Protein AF-A0A352N124-F1 (afdb_monomer)

Mean predicted aligned error: 13.34 Å

Sequence (101 aa):
MFLATSLRVARPWAVERCSILKHYADGLQYQQMKEFIMQAIISEKQNILKTVQSLPDDTSIEEAMERLYLLFKIEKGCRQADSGKTVSHAEAEKRMKKWLK

Structure (mmCIF, N/CA/C/O backbone):
data_AF-A0A352N124-F1
#
_entry.id   AF-A0A352N124-F1
#
loop_
_atom_site.group_PDB
_atom_site.id
_atom_site.type_symbol
_atom_site.label_atom_id
_atom_site.label_alt_id
_atom_site.label_comp_id
_atom_site.label_asym_id
_atom_site.label_entity_id
_atom_site.label_seq_id
_atom_site.pdbx_PDB_ins_code
_atom_site.Cartn_x
_atom_site.Cartn_y
_atom_site.Cartn_z
_atom_site.occupancy
_atom_site.B_iso_or_equiv
_atom_site.auth_seq_id
_atom_site.auth_comp_id
_atom_site.auth_asym_id
_atom_site.auth_atom_id
_atom_site.pdbx_PDB_model_num
ATOM 1 N N . MET A 1 1 ? -22.188 -26.020 -9.516 1.00 30.80 1 MET A N 1
ATOM 2 C CA . MET A 1 1 ? -20.905 -26.078 -10.247 1.00 30.80 1 MET A CA 1
ATOM 3 C C . MET A 1 1 ? -20.417 -24.647 -10.443 1.00 30.80 1 MET A C 1
ATOM 5 O O . MET A 1 1 ? -21.120 -23.908 -11.107 1.00 30.80 1 MET A O 1
ATOM 9 N N . PHE A 1 2 ? -19.333 -24.262 -9.746 1.00 30.02 2 PHE A N 1
ATOM 10 C CA . PHE A 1 2 ? -18.231 -23.385 -10.210 1.00 30.02 2 PHE A CA 1
ATOM 11 C C . PHE A 1 2 ? -18.599 -22.224 -11.176 1.00 30.02 2 PHE A C 1
ATOM 13 O O . PHE A 1 2 ? -19.025 -22.504 -12.284 1.00 30.02 2 PHE A O 1
ATOM 20 N N . LEU A 1 3 ? -18.435 -20.914 -10.919 1.00 36.78 3 LEU A N 1
ATOM 21 C CA . LEU A 1 3 ? -17.487 -20.086 -10.135 1.00 36.78 3 LEU A CA 1
ATOM 22 C C . LEU A 1 3 ? -18.153 -18.690 -9.958 1.00 36.78 3 LEU A C 1
ATOM 24 O O . LEU A 1 3 ? -18.706 -18.173 -10.918 1.00 36.78 3 LEU A O 1
ATOM 28 N N . ALA A 1 4 ? -18.305 -18.057 -8.790 1.00 46.56 4 ALA A N 1
ATOM 29 C CA . ALA A 1 4 ? -17.314 -17.552 -7.835 1.00 46.56 4 ALA A CA 1
ATOM 30 C C . ALA A 1 4 ? -16.378 -16.442 -8.385 1.00 46.56 4 ALA A C 1
ATOM 32 O O . ALA A 1 4 ? -15.583 -16.681 -9.287 1.00 46.56 4 ALA A O 1
ATOM 33 N N . THR A 1 5 ? -16.332 -15.310 -7.655 1.00 35.78 5 THR A N 1
ATOM 34 C CA . THR A 1 5 ? -15.099 -14.546 -7.306 1.00 35.78 5 THR A CA 1
ATOM 35 C C . THR A 1 5 ? -14.823 -13.143 -7.904 1.00 35.78 5 THR A C 1
ATOM 37 O O . THR A 1 5 ? -13.688 -12.701 -7.804 1.00 35.78 5 THR A O 1
ATOM 40 N N . SER A 1 6 ? -15.780 -12.343 -8.405 1.00 32.88 6 SER A N 1
ATOM 41 C CA . SER A 1 6 ? -15.474 -10.914 -8.737 1.00 32.88 6 SER A CA 1
ATOM 42 C C . SER A 1 6 ? -15.962 -9.873 -7.705 1.00 32.88 6 SER A C 1
ATOM 44 O O . SER A 1 6 ? -15.437 -8.759 -7.626 1.00 32.88 6 SER A O 1
ATOM 46 N N . LEU A 1 7 ? -16.883 -10.258 -6.815 1.00 35.12 7 LEU A N 1
ATOM 47 C CA . LEU A 1 7 ? -17.503 -9.400 -5.788 1.00 35.12 7 LEU A CA 1
ATOM 48 C C . LEU A 1 7 ? -16.676 -9.185 -4.504 1.00 35.12 7 LEU A C 1
ATOM 50 O O . LEU A 1 7 ? -17.140 -8.526 -3.580 1.00 35.12 7 LEU A O 1
ATOM 54 N N . ARG A 1 8 ? -15.447 -9.706 -4.400 1.00 40.72 8 ARG A N 1
ATOM 55 C CA . ARG A 1 8 ? -14.727 -9.781 -3.110 1.00 40.72 8 ARG A CA 1
ATOM 56 C C . ARG A 1 8 ? -14.199 -8.441 -2.555 1.00 40.72 8 ARG A C 1
ATOM 58 O O . ARG A 1 8 ? -13.592 -8.445 -1.497 1.00 40.72 8 ARG A O 1
ATOM 65 N N . VAL A 1 9 ? -14.415 -7.293 -3.209 1.00 45.66 9 VAL A N 1
ATOM 66 C CA . VAL A 1 9 ? -13.800 -6.020 -2.746 1.00 45.66 9 VAL A CA 1
ATOM 67 C C . VAL A 1 9 ? -14.701 -4.783 -2.817 1.00 45.66 9 VAL A C 1
ATOM 69 O O . VAL A 1 9 ? -14.319 -3.728 -2.328 1.00 45.66 9 VAL A O 1
ATOM 72 N N . ALA A 1 10 ? -15.927 -4.903 -3.329 1.00 44.75 10 ALA A N 1
ATOM 73 C CA . ALA A 1 10 ? -16.943 -3.860 -3.188 1.00 44.75 10 ALA A CA 1
ATOM 74 C C . ALA A 1 10 ? -18.046 -4.405 -2.279 1.00 44.75 10 ALA A C 1
ATOM 76 O O . ALA A 1 10 ? -18.711 -5.380 -2.630 1.00 44.75 10 ALA A O 1
ATOM 77 N N . ARG A 1 11 ? -18.214 -3.828 -1.081 1.00 48.41 11 ARG A N 1
ATOM 78 C CA . ARG A 1 11 ? -19.302 -4.249 -0.189 1.00 48.41 11 ARG A CA 1
ATOM 79 C C . ARG A 1 11 ? -20.641 -3.830 -0.826 1.00 48.41 11 ARG A C 1
ATOM 81 O O . ARG A 1 11 ? -20.808 -2.636 -1.079 1.00 48.41 11 ARG A O 1
ATOM 88 N N . PRO A 1 12 ? -21.596 -4.756 -1.042 1.00 43.09 12 PRO A N 1
ATOM 89 C CA . PRO A 1 12 ? -22.823 -4.490 -1.808 1.00 43.09 12 PRO A CA 1
ATOM 90 C C . PRO A 1 12 ? -23.642 -3.291 -1.306 1.00 43.09 12 PRO A C 1
ATOM 92 O O . PRO A 1 12 ? -24.155 -2.505 -2.095 1.00 43.09 12 PRO A O 1
ATOM 95 N N . TRP A 1 13 ? -23.675 -3.076 0.013 1.00 43.56 13 TRP A N 1
ATOM 96 C CA . TRP A 1 13 ? -24.474 -2.019 0.643 1.00 43.56 13 TRP A CA 1
ATOM 97 C C . TRP A 1 13 ? -24.039 -0.583 0.299 1.00 43.56 13 TRP A C 1
ATOM 99 O O . TRP A 1 13 ? -24.838 0.339 0.474 1.00 43.56 13 TRP A O 1
ATOM 109 N N . ALA A 1 14 ? -22.790 -0.377 -0.139 1.00 43.78 14 ALA A N 1
ATOM 110 C CA . ALA A 1 14 ? -22.236 0.950 -0.418 1.00 43.7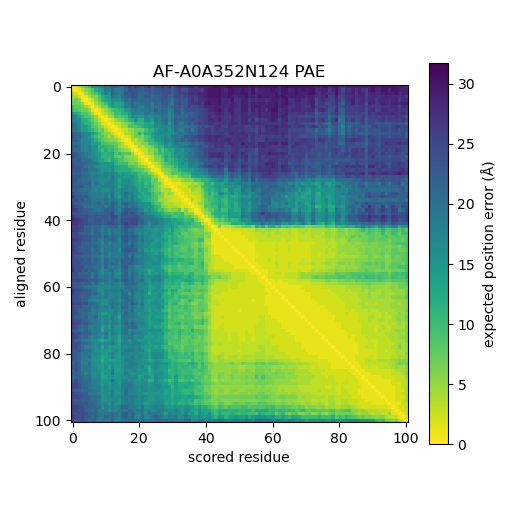8 14 ALA A CA 1
ATOM 111 C C . ALA A 1 14 ? -22.588 1.447 -1.828 1.00 43.78 14 ALA A C 1
ATOM 113 O O . ALA A 1 14 ? -22.768 2.644 -2.033 1.00 43.78 14 ALA A O 1
ATOM 114 N N . VAL A 1 15 ? -22.731 0.530 -2.788 1.00 50.31 15 VAL A N 1
ATOM 115 C CA . VAL A 1 15 ? -22.927 0.847 -4.212 1.00 50.31 15 VAL A CA 1
ATOM 116 C C . VAL A 1 15 ? -24.387 1.206 -4.517 1.00 50.31 15 VAL A C 1
ATOM 118 O O . VAL A 1 15 ? -24.657 2.048 -5.367 1.00 50.31 15 VAL A O 1
ATOM 121 N N . GLU A 1 16 ? -25.343 0.638 -3.780 1.00 43.84 16 GLU A N 1
ATOM 122 C CA . GLU A 1 16 ? -26.778 0.812 -4.054 1.00 43.84 16 GLU A CA 1
ATOM 123 C C . GLU A 1 16 ? -27.349 2.170 -3.607 1.00 43.84 16 GLU A C 1
ATOM 125 O O . GLU A 1 16 ? -28.401 2.584 -4.090 1.00 43.84 16 GLU A O 1
ATOM 130 N N . ARG A 1 17 ? -26.664 2.891 -2.707 1.00 40.59 17 ARG A N 1
ATOM 131 C CA . ARG A 1 17 ? -27.206 4.093 -2.041 1.00 40.59 17 ARG A CA 1
ATOM 132 C C . ARG A 1 17 ? -26.663 5.434 -2.533 1.00 40.59 17 ARG A C 1
ATOM 134 O O . ARG A 1 17 ? -27.202 6.465 -2.144 1.00 40.59 17 ARG A O 1
ATOM 141 N N . CYS A 1 18 ? -25.629 5.450 -3.372 1.00 38.81 18 CYS A N 1
ATOM 142 C CA . CYS A 1 18 ? -24.967 6.688 -3.780 1.00 38.81 18 CYS A CA 1
ATOM 143 C C . CYS A 1 18 ? -25.093 6.916 -5.291 1.00 38.81 18 CYS A C 1
ATOM 145 O O . CYS A 1 18 ? -24.526 6.169 -6.087 1.00 38.81 18 CYS A O 1
ATOM 147 N N . SER A 1 19 ? -25.801 7.975 -5.698 1.00 43.06 19 SER A N 1
ATOM 148 C CA . SER A 1 19 ? -25.906 8.400 -7.104 1.00 43.06 19 SER A CA 1
ATOM 149 C C . SER A 1 19 ? -24.537 8.690 -7.733 1.00 43.06 19 SER A C 1
ATOM 151 O O . SER A 1 19 ? -24.338 8.417 -8.913 1.00 43.06 19 SER A O 1
ATOM 153 N N . ILE A 1 20 ? -23.568 9.138 -6.929 1.00 53.66 20 ILE A N 1
ATOM 154 C CA 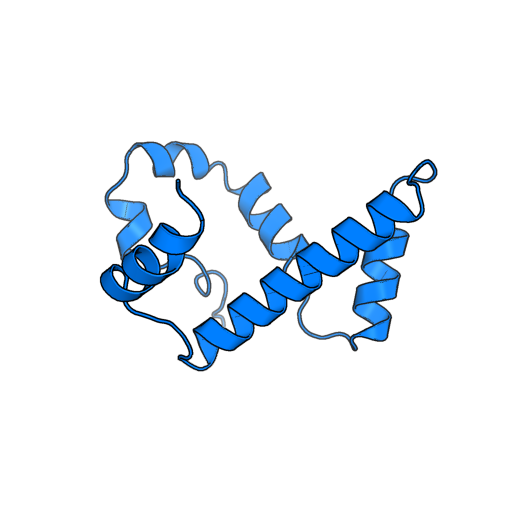. ILE A 1 20 ? -22.183 9.412 -7.345 1.00 53.66 20 ILE A CA 1
ATOM 155 C C . ILE A 1 20 ? -21.442 8.117 -7.733 1.00 53.66 20 ILE A C 1
ATOM 157 O O . ILE A 1 20 ? -20.617 8.127 -8.643 1.00 53.66 20 ILE A O 1
ATOM 161 N N . LEU A 1 21 ? -21.768 6.975 -7.113 1.00 49.31 21 LEU A N 1
ATOM 162 C CA . LEU A 1 21 ? -21.121 5.689 -7.415 1.00 49.31 21 LEU A CA 1
ATOM 163 C C . LEU A 1 21 ? -21.666 5.009 -8.678 1.00 49.31 21 LEU A C 1
ATOM 165 O O . LEU A 1 21 ? -20.990 4.145 -9.228 1.00 49.31 21 LEU A O 1
ATOM 169 N N . LYS A 1 22 ? -22.841 5.419 -9.180 1.00 46.03 22 LYS A N 1
ATOM 170 C CA . LYS A 1 22 ? -23.377 4.915 -10.456 1.00 46.03 22 LYS A CA 1
ATOM 171 C C . LYS A 1 22 ? -22.551 5.383 -11.658 1.00 46.03 22 LYS A C 1
ATOM 173 O O . LYS A 1 22 ? -22.392 4.616 -12.595 1.00 46.03 22 LYS A O 1
ATOM 178 N N . HIS A 1 23 ? -21.977 6.588 -11.612 1.00 46.09 23 HIS A N 1
ATOM 179 C CA . HIS A 1 23 ? -21.064 7.081 -12.655 1.00 46.09 23 HIS A CA 1
ATOM 180 C C . HIS A 1 23 ? -19.657 6.469 -12.570 1.00 46.09 23 HIS A C 1
ATOM 182 O O . HIS A 1 23 ? -18.964 6.388 -13.573 1.00 46.09 23 HIS A O 1
ATOM 188 N N . TYR A 1 24 ? -19.253 5.954 -11.405 1.00 48.00 24 TYR A N 1
ATOM 189 C CA . TYR A 1 24 ? -18.014 5.176 -11.248 1.00 48.00 24 TYR A CA 1
ATOM 190 C C . TYR A 1 24 ? -18.129 3.731 -11.780 1.00 48.00 24 TYR A C 1
ATOM 192 O O . TYR A 1 24 ? -17.158 2.975 -11.738 1.00 48.00 24 TYR A O 1
ATOM 200 N N . ALA A 1 25 ? -19.319 3.337 -12.252 1.00 42.47 25 ALA A N 1
ATOM 201 C CA . ALA A 1 25 ? -19.623 2.016 -12.792 1.00 42.47 25 ALA A CA 1
ATOM 202 C C . ALA A 1 25 ? -19.353 1.877 -14.302 1.00 42.47 25 ALA A C 1
ATOM 204 O O . ALA A 1 25 ? -19.696 0.836 -14.866 1.00 42.47 25 ALA A O 1
ATOM 205 N N . ASP A 1 26 ? -18.672 2.838 -14.941 1.00 49.16 26 ASP A N 1
ATOM 206 C CA . ASP A 1 26 ? -17.890 2.555 -16.153 1.00 49.16 26 ASP A CA 1
ATOM 207 C C . ASP A 1 26 ? -16.697 1.681 -15.734 1.00 49.16 26 ASP A C 1
ATOM 209 O O . ASP A 1 26 ? -15.568 2.115 -15.504 1.00 49.16 26 ASP A O 1
ATOM 213 N N . GLY A 1 27 ? -17.017 0.409 -15.499 1.00 46.62 27 GLY A N 1
ATOM 214 C CA . GLY A 1 27 ? -16.245 -0.526 -14.691 1.00 46.62 27 GLY A CA 1
ATOM 215 C C . GLY A 1 27 ? -14.884 -0.915 -15.256 1.00 46.62 27 GLY A C 1
ATOM 216 O O . GLY A 1 27 ? -14.166 -1.644 -14.578 1.00 46.62 27 GLY A O 1
ATOM 217 N N . LEU A 1 28 ? -14.495 -0.433 -16.440 1.00 48.22 28 LEU A N 1
ATOM 218 C CA . LEU A 1 28 ? -13.189 -0.735 -17.022 1.00 48.22 28 LEU A CA 1
ATOM 219 C C . LEU A 1 28 ? -12.055 -0.186 -16.149 1.00 48.22 28 LEU A C 1
ATOM 221 O O . LEU A 1 28 ? -11.152 -0.928 -15.792 1.00 48.22 28 LEU A O 1
ATOM 225 N N . GLN A 1 29 ? -12.118 1.074 -15.715 1.00 47.88 29 GLN A N 1
ATOM 226 C CA . GLN A 1 29 ? -10.965 1.708 -15.068 1.00 47.88 29 GLN A CA 1
ATOM 227 C C . GLN A 1 29 ? -10.767 1.254 -13.616 1.00 47.88 29 GLN A C 1
ATOM 229 O O . GLN A 1 29 ? -9.636 1.035 -13.188 1.00 47.88 29 GLN A O 1
ATOM 234 N N . TYR A 1 30 ? -11.854 1.038 -12.864 1.00 49.50 30 TYR A N 1
ATOM 235 C CA . TYR A 1 30 ? -11.767 0.510 -11.500 1.00 49.50 30 TYR A CA 1
ATOM 236 C C . TYR A 1 30 ? -11.372 -0.965 -11.485 1.00 49.50 30 TYR A C 1
ATOM 238 O O . TYR A 1 30 ? -10.531 -1.339 -10.677 1.00 49.50 30 TYR A O 1
ATOM 246 N N . GLN A 1 31 ? -11.927 -1.805 -12.368 1.00 41.41 31 GLN A N 1
ATOM 247 C CA . GLN A 1 31 ? -11.535 -3.217 -12.416 1.00 41.41 31 GLN A CA 1
ATOM 248 C C . GLN A 1 31 ? -10.110 -3.384 -12.943 1.00 41.41 31 GLN A C 1
ATOM 250 O O . GLN A 1 31 ? -9.379 -4.198 -12.399 1.00 41.41 31 GLN A O 1
ATOM 255 N N . GLN A 1 32 ? -9.668 -2.556 -13.891 1.00 53.28 32 GLN A N 1
ATOM 256 C CA . GLN A 1 32 ? -8.297 -2.591 -14.399 1.00 53.28 32 GLN A CA 1
ATOM 257 C C . GLN A 1 32 ? -7.287 -2.057 -13.377 1.00 53.28 32 GLN A C 1
ATOM 259 O O . GLN A 1 32 ? -6.236 -2.657 -13.169 1.00 53.28 32 GLN A O 1
ATOM 264 N N . MET A 1 33 ? -7.635 -0.998 -12.641 1.00 51.56 33 MET A N 1
ATOM 265 C CA . MET A 1 33 ? -6.854 -0.522 -11.495 1.00 51.56 33 MET A CA 1
ATOM 266 C C . MET A 1 33 ? -6.811 -1.567 -10.372 1.00 51.56 33 MET A C 1
ATOM 268 O O . MET A 1 33 ? -5.773 -1.786 -9.755 1.00 51.56 33 MET A O 1
ATOM 272 N N . LYS A 1 34 ? -7.925 -2.255 -10.126 1.00 49.50 34 LYS A N 1
ATOM 273 C CA . LYS A 1 34 ? -8.039 -3.331 -9.143 1.00 49.50 34 LYS A CA 1
ATOM 274 C C . LYS A 1 34 ? -7.226 -4.555 -9.558 1.00 49.50 34 LYS A C 1
ATOM 276 O O . LYS A 1 34 ? -6.528 -5.104 -8.723 1.00 49.50 34 LYS A O 1
ATOM 281 N N . GLU A 1 35 ? -7.254 -4.960 -10.821 1.00 52.06 35 GLU A N 1
ATOM 282 C CA . GLU A 1 35 ? -6.419 -6.041 -11.349 1.00 52.06 35 GLU A CA 1
ATOM 283 C C . GLU A 1 35 ? -4.939 -5.672 -11.330 1.00 52.06 35 GLU A C 1
ATOM 285 O O . GLU A 1 35 ? -4.129 -6.539 -11.026 1.00 52.06 35 GLU A O 1
ATOM 290 N N . PHE A 1 36 ? -4.587 -4.405 -11.562 1.00 59.25 36 PHE A N 1
ATOM 291 C CA . PHE A 1 36 ? -3.220 -3.901 -11.425 1.00 59.25 36 PHE A CA 1
ATOM 292 C C . PHE A 1 36 ? -2.729 -3.950 -9.966 1.00 59.25 36 PHE A C 1
ATOM 294 O O . PHE A 1 36 ? -1.584 -4.305 -9.704 1.00 59.25 36 PHE A O 1
ATOM 301 N N . ILE A 1 37 ? -3.608 -3.647 -9.004 1.00 56.97 37 ILE A N 1
ATOM 302 C CA . ILE A 1 37 ? -3.290 -3.614 -7.565 1.00 56.97 37 ILE A CA 1
ATOM 303 C C . ILE A 1 37 ? -3.368 -5.010 -6.912 1.00 56.97 37 ILE A C 1
ATOM 305 O O . ILE A 1 37 ? -2.751 -5.240 -5.875 1.00 56.97 37 ILE A O 1
ATOM 309 N N . MET A 1 38 ? -4.103 -5.959 -7.500 1.00 55.78 38 MET A N 1
ATOM 310 C CA . MET A 1 38 ? -4.540 -7.193 -6.828 1.00 55.78 38 MET A CA 1
ATOM 311 C C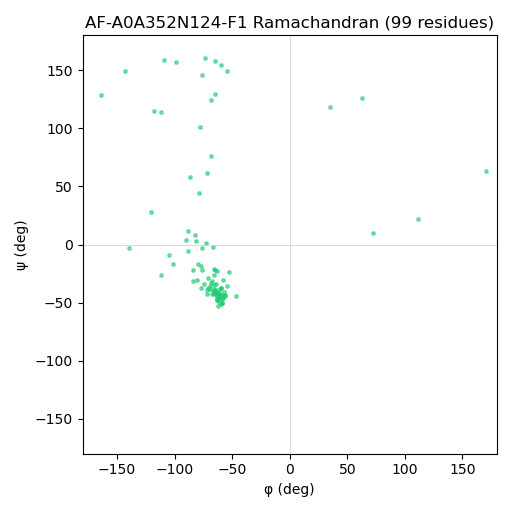 . MET A 1 38 ? -4.057 -8.478 -7.506 1.00 55.78 38 MET A C 1
ATOM 313 O O . MET A 1 38 ? -4.693 -9.523 -7.364 1.00 55.78 38 MET A O 1
ATOM 317 N N . GLN A 1 39 ? -2.915 -8.437 -8.203 1.00 55.34 39 GLN A N 1
ATOM 318 C CA . GLN A 1 39 ? -2.197 -9.644 -8.643 1.00 55.34 39 GLN A CA 1
ATOM 319 C C . GLN A 1 39 ? -1.525 -10.348 -7.452 1.00 55.34 39 GLN A C 1
ATOM 321 O O . GLN A 1 39 ? -0.306 -10.490 -7.371 1.00 55.34 39 GLN A O 1
ATOM 326 N N . ALA A 1 40 ? -2.333 -10.792 -6.495 1.00 49.84 40 ALA A N 1
ATOM 327 C CA . ALA A 1 40 ? -1.896 -11.652 -5.414 1.00 49.84 40 ALA A CA 1
ATOM 328 C C . ALA A 1 40 ? -1.771 -13.090 -5.942 1.00 49.84 40 ALA A C 1
ATOM 330 O O . ALA A 1 40 ? -2.779 -13.763 -6.133 1.00 49.84 40 ALA A O 1
ATOM 331 N N . ILE A 1 41 ? -0.531 -13.509 -6.228 1.00 50.69 41 ILE A N 1
ATOM 332 C CA . ILE A 1 41 ? 0.111 -14.828 -5.987 1.00 50.69 41 ILE A CA 1
ATOM 333 C C . ILE A 1 41 ? 1.456 -14.803 -6.732 1.00 50.69 41 ILE A C 1
ATOM 335 O O . ILE A 1 41 ? 1.718 -15.533 -7.684 1.00 50.69 41 ILE A O 1
ATOM 339 N N . ILE A 1 42 ? 2.336 -13.900 -6.313 1.00 58.81 42 ILE A N 1
ATOM 340 C CA . ILE A 1 42 ? 3.744 -13.934 -6.699 1.00 58.81 42 ILE A CA 1
ATOM 341 C C . ILE A 1 42 ? 4.556 -13.490 -5.488 1.00 58.81 42 ILE A C 1
ATOM 343 O O . ILE A 1 42 ? 4.050 -12.760 -4.637 1.00 58.81 42 ILE A O 1
ATOM 347 N N . SER A 1 43 ? 5.779 -13.999 -5.347 1.00 78.38 43 SER A N 1
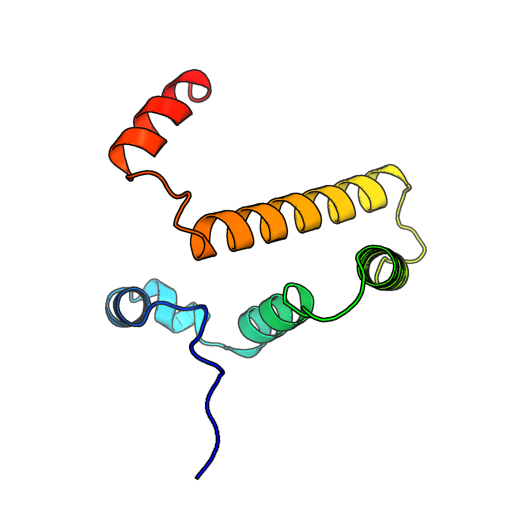ATOM 348 C CA . SER A 1 43 ? 6.634 -13.618 -4.222 1.00 78.38 43 SER A CA 1
ATOM 349 C C . SER A 1 43 ? 6.889 -12.108 -4.221 1.00 78.38 43 SER A C 1
ATOM 351 O O . SER A 1 43 ? 6.877 -11.478 -5.277 1.00 78.38 43 SER A O 1
ATOM 353 N N . GLU A 1 44 ? 7.179 -11.535 -3.049 1.00 80.06 44 GLU A N 1
ATOM 354 C CA . GLU A 1 44 ? 7.467 -10.098 -2.883 1.00 80.06 44 GLU A CA 1
ATOM 355 C C . GLU A 1 44 ? 8.456 -9.585 -3.944 1.00 80.06 44 GLU A C 1
ATOM 357 O O . GLU A 1 44 ? 8.226 -8.581 -4.611 1.00 80.06 44 GLU A O 1
ATOM 362 N N . LYS A 1 45 ? 9.517 -10.362 -4.195 1.00 84.62 45 LYS A N 1
ATOM 363 C CA . LYS A 1 45 ? 10.522 -10.085 -5.228 1.00 84.62 45 LYS A CA 1
ATOM 364 C C . LYS A 1 45 ? 9.915 -9.925 -6.624 1.00 84.62 45 LYS A C 1
ATOM 366 O O . LYS A 1 45 ? 10.322 -9.046 -7.374 1.00 84.62 45 LYS A O 1
ATOM 371 N N . GLN A 1 46 ? 8.981 -10.789 -6.999 1.00 86.00 46 GLN A N 1
ATOM 372 C CA . GLN A 1 46 ? 8.356 -10.746 -8.317 1.00 86.00 46 GLN A CA 1
ATOM 373 C C . GLN A 1 46 ? 7.358 -9.594 -8.441 1.00 86.00 46 GLN A C 1
ATOM 375 O O . GLN A 1 46 ? 7.270 -8.991 -9.506 1.00 86.00 46 GLN A O 1
ATOM 380 N N . ASN A 1 47 ? 6.659 -9.241 -7.360 1.00 81.81 47 ASN A N 1
ATOM 381 C CA . ASN A 1 47 ? 5.807 -8.051 -7.338 1.00 81.81 47 ASN A CA 1
ATOM 382 C C . ASN A 1 47 ? 6.630 -6.770 -7.505 1.00 81.81 47 ASN A C 1
ATOM 384 O O . ASN A 1 47 ? 6.245 -5.892 -8.279 1.00 81.81 47 ASN A O 1
ATOM 388 N N . ILE A 1 48 ? 7.795 -6.695 -6.854 1.00 88.50 48 ILE A N 1
ATOM 389 C CA . ILE A 1 48 ? 8.750 -5.598 -7.047 1.00 88.50 48 ILE A CA 1
ATOM 390 C C . ILE A 1 48 ? 9.197 -5.540 -8.511 1.00 88.50 48 ILE A C 1
ATOM 392 O O . ILE A 1 48 ? 9.075 -4.492 -9.137 1.00 88.50 48 ILE A O 1
ATOM 396 N N . LEU A 1 49 ? 9.650 -6.664 -9.082 1.00 91.06 49 LEU A N 1
ATOM 397 C CA . LEU A 1 49 ? 10.105 -6.718 -10.477 1.00 91.06 49 LEU A CA 1
ATOM 398 C C . LEU A 1 49 ? 9.017 -6.281 -11.459 1.00 91.06 49 LEU A C 1
ATOM 400 O O . LEU A 1 49 ? 9.287 -5.457 -12.325 1.00 91.06 49 LEU A O 1
ATOM 404 N N . LYS A 1 50 ? 7.785 -6.774 -11.301 1.00 87.00 50 LYS A N 1
ATOM 405 C CA . LYS A 1 50 ? 6.653 -6.368 -12.144 1.00 87.00 50 LYS A CA 1
ATOM 406 C C . LYS A 1 50 ? 6.330 -4.887 -12.015 1.00 87.00 50 LYS A C 1
ATOM 408 O O . LYS A 1 50 ? 6.069 -4.234 -13.018 1.00 87.00 50 LYS A O 1
ATOM 413 N N . THR A 1 51 ? 6.350 -4.363 -10.790 1.00 87.69 51 THR A N 1
ATOM 414 C CA . THR A 1 51 ? 6.090 -2.941 -10.551 1.00 87.69 51 THR A CA 1
ATOM 415 C C . THR A 1 51 ? 7.134 -2.098 -11.267 1.00 87.69 51 THR A C 1
ATOM 417 O O . THR A 1 51 ? 6.757 -1.212 -12.024 1.00 87.69 51 THR A O 1
ATOM 420 N N . VAL A 1 52 ? 8.419 -2.421 -11.097 1.00 90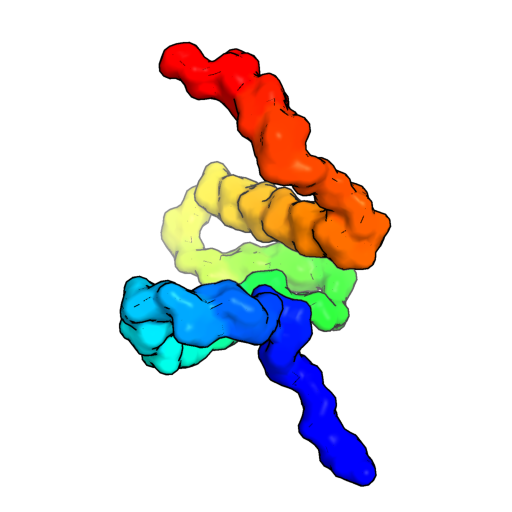.50 52 VAL A N 1
ATOM 421 C CA . VAL A 1 52 ? 9.532 -1.711 -11.743 1.00 90.50 52 VAL A CA 1
ATOM 422 C C . VAL A 1 52 ? 9.460 -1.827 -13.269 1.00 90.50 52 VAL A C 1
ATOM 424 O O . VAL A 1 52 ? 9.618 -0.825 -13.950 1.00 90.50 52 VAL A O 1
ATOM 427 N N . GLN A 1 53 ? 9.141 -3.005 -13.813 1.00 91.25 53 GLN A N 1
ATOM 428 C CA . GLN A 1 53 ? 8.964 -3.214 -15.260 1.00 91.25 53 GLN A CA 1
ATOM 429 C C . GLN A 1 53 ? 7.778 -2.444 -15.858 1.00 91.25 53 GLN A C 1
ATOM 431 O O . GLN A 1 53 ? 7.733 -2.250 -17.066 1.00 91.25 53 GLN A O 1
ATOM 436 N N . SER A 1 54 ? 6.800 -2.049 -15.039 1.00 88.12 54 SER A N 1
ATOM 437 C CA . SER A 1 54 ? 5.637 -1.270 -15.484 1.00 88.12 54 SER A CA 1
ATOM 438 C C . SER A 1 54 ? 5.855 0.245 -15.450 1.00 88.12 54 SER A C 1
ATOM 440 O O . SER A 1 54 ? 4.956 0.990 -15.840 1.00 88.12 54 SER A O 1
ATOM 442 N N . LEU A 1 55 ? 6.995 0.706 -14.925 1.00 90.31 55 LEU A N 1
ATOM 443 C CA . LEU A 1 55 ? 7.323 2.126 -14.860 1.00 90.31 55 LEU A CA 1
ATOM 444 C C . LEU A 1 55 ? 7.747 2.640 -16.246 1.00 90.31 55 LEU A C 1
ATOM 446 O O . LEU A 1 55 ? 8.382 1.895 -16.990 1.00 90.31 55 LEU A O 1
ATOM 450 N N . PRO A 1 56 ? 7.426 3.898 -16.588 1.00 93.12 56 PRO A N 1
ATOM 451 C CA . PRO A 1 56 ? 8.010 4.580 -17.741 1.00 93.12 56 PRO A CA 1
ATOM 452 C C . PRO A 1 56 ? 9.546 4.597 -17.710 1.00 93.12 56 PRO A C 1
ATOM 454 O O . PRO A 1 56 ? 10.142 4.678 -16.634 1.00 93.12 56 PRO A O 1
ATOM 457 N N . ASP A 1 57 ? 10.186 4.586 -18.881 1.00 93.19 57 ASP A N 1
ATOM 458 C CA . ASP A 1 57 ? 11.655 4.581 -19.006 1.00 93.19 57 ASP A CA 1
ATOM 459 C C . ASP A 1 57 ? 12.324 5.845 -18.429 1.00 93.19 57 ASP A C 1
ATOM 461 O O . ASP A 1 57 ? 13.500 5.817 -18.070 1.00 93.19 57 ASP A O 1
ATOM 465 N N . ASP A 1 58 ? 11.586 6.953 -18.331 1.00 94.88 58 ASP A N 1
ATOM 466 C CA . ASP A 1 58 ? 12.025 8.237 -17.775 1.00 94.88 58 ASP A CA 1
ATOM 467 C C . ASP A 1 58 ? 11.778 8.373 -16.262 1.00 94.88 58 ASP A C 1
ATOM 469 O O . ASP A 1 58 ? 12.074 9.418 -15.681 1.00 94.88 58 ASP A O 1
ATOM 473 N N . THR A 1 59 ? 11.280 7.319 -15.607 1.00 94.44 59 THR A N 1
ATOM 474 C CA . THR A 1 59 ? 10.991 7.335 -14.168 1.00 94.44 59 THR A CA 1
ATOM 475 C C . THR A 1 59 ? 12.267 7.493 -13.346 1.00 94.44 59 THR A C 1
ATOM 477 O O . THR A 1 59 ? 13.227 6.729 -13.481 1.00 94.44 59 THR A O 1
ATOM 480 N N . SER A 1 60 ? 12.256 8.446 -12.419 1.00 96.12 60 SER A N 1
ATOM 481 C CA . SER A 1 60 ? 13.345 8.636 -11.465 1.00 96.12 60 SER A CA 1
ATOM 482 C C . SER A 1 60 ? 13.365 7.549 -10.381 1.00 96.12 60 SER A C 1
ATOM 484 O O . SER A 1 60 ? 12.367 6.888 -10.081 1.00 96.12 60 SER A O 1
ATOM 486 N N . ILE A 1 61 ? 14.513 7.387 -9.715 1.00 94.88 61 ILE A N 1
ATOM 487 C CA . ILE A 1 61 ? 14.634 6.464 -8.575 1.00 94.88 61 ILE A CA 1
ATOM 488 C C . ILE A 1 61 ? 13.658 6.854 -7.449 1.00 94.88 61 ILE A C 1
ATOM 490 O O . ILE A 1 61 ? 13.081 5.975 -6.809 1.00 94.88 61 ILE A O 1
ATOM 494 N N . GLU A 1 62 ? 13.450 8.152 -7.218 1.00 95.62 62 GLU A N 1
ATOM 495 C CA . GLU A 1 62 ? 12.548 8.666 -6.179 1.00 95.62 62 GLU A CA 1
ATOM 496 C C . GLU A 1 62 ? 11.091 8.261 -6.439 1.00 95.62 62 GLU A C 1
ATOM 498 O O . GLU A 1 62 ? 10.447 7.691 -5.557 1.00 95.62 62 GLU A O 1
ATOM 503 N N . GLU A 1 63 ? 10.607 8.438 -7.668 1.00 93.00 63 GLU A N 1
ATOM 504 C CA . GLU A 1 63 ? 9.251 8.044 -8.075 1.00 93.00 63 GLU A CA 1
ATOM 505 C C . GLU A 1 63 ? 9.051 6.524 -8.026 1.00 93.00 63 GLU A C 1
ATOM 507 O O . GLU A 1 63 ? 8.014 6.033 -7.563 1.00 93.00 63 GLU A O 1
ATOM 512 N N . ALA A 1 64 ? 10.057 5.753 -8.452 1.00 91.62 64 ALA A N 1
ATOM 513 C CA . ALA A 1 64 ? 10.025 4.296 -8.367 1.00 91.62 64 ALA A CA 1
ATOM 514 C C . ALA A 1 64 ? 9.903 3.822 -6.907 1.00 91.62 64 ALA A C 1
ATOM 516 O O . ALA A 1 64 ? 9.082 2.950 -6.597 1.00 91.62 64 ALA A O 1
ATOM 517 N N . MET A 1 65 ? 10.688 4.415 -5.998 1.00 93.25 65 MET A N 1
ATOM 518 C CA . MET A 1 65 ? 10.618 4.127 -4.563 1.00 93.25 65 MET A CA 1
ATOM 519 C C . MET A 1 65 ? 9.257 4.500 -3.973 1.00 93.25 65 MET A C 1
ATOM 521 O O . MET A 1 65 ? 8.677 3.699 -3.236 1.00 93.25 65 MET A O 1
ATOM 525 N N . GLU A 1 66 ? 8.731 5.682 -4.299 1.00 93.56 66 GLU A N 1
ATOM 526 C CA . GLU A 1 66 ? 7.429 6.139 -3.809 1.00 93.56 66 GLU A CA 1
ATOM 527 C C . GLU A 1 66 ? 6.311 5.186 -4.238 1.00 93.56 66 GLU A C 1
ATOM 529 O O . GLU A 1 66 ? 5.503 4.748 -3.412 1.00 93.56 66 GLU A O 1
ATOM 534 N N . ARG A 1 67 ? 6.302 4.786 -5.513 1.00 89.69 67 ARG A N 1
ATOM 535 C CA . ARG A 1 67 ? 5.298 3.870 -6.054 1.00 89.69 67 ARG A CA 1
ATOM 536 C C . ARG A 1 67 ? 5.348 2.496 -5.393 1.00 89.69 67 ARG A C 1
ATOM 538 O O . ARG A 1 67 ? 4.302 1.965 -5.014 1.00 89.69 67 ARG A O 1
ATOM 545 N N . LEU A 1 68 ? 6.545 1.938 -5.206 1.00 90.81 68 LEU A N 1
ATOM 546 C CA . LEU A 1 68 ? 6.730 0.677 -4.483 1.00 90.81 68 LEU A CA 1
ATOM 547 C C . LEU A 1 68 ? 6.245 0.789 -3.031 1.00 90.81 68 LEU A C 1
ATOM 549 O O . LEU A 1 68 ? 5.523 -0.085 -2.544 1.00 90.81 68 LEU A O 1
ATOM 553 N N . TYR A 1 69 ? 6.591 1.880 -2.345 1.00 91.62 69 TYR A N 1
ATOM 554 C CA . TYR A 1 69 ? 6.189 2.099 -0.959 1.00 91.62 69 TYR A CA 1
ATOM 555 C C . TYR A 1 69 ? 4.671 2.255 -0.810 1.00 91.62 69 TYR A C 1
ATOM 557 O O . TYR A 1 69 ? 4.070 1.680 0.103 1.00 91.62 69 TYR A O 1
ATOM 565 N N . LEU A 1 70 ? 4.031 2.985 -1.725 1.00 90.62 70 LEU A N 1
ATOM 566 C CA . LEU A 1 70 ? 2.581 3.148 -1.760 1.00 90.62 70 LEU A CA 1
ATOM 567 C C . LEU A 1 70 ? 1.874 1.794 -1.901 1.00 90.62 70 LEU A C 1
ATOM 569 O O . LEU A 1 70 ? 0.986 1.480 -1.103 1.00 90.62 70 LEU A O 1
ATOM 573 N N . LEU A 1 71 ? 2.295 0.972 -2.867 1.00 87.31 71 LEU A N 1
ATOM 574 C CA . LEU A 1 71 ? 1.719 -0.357 -3.090 1.00 87.31 71 LEU A CA 1
ATOM 575 C C . LEU A 1 71 ? 1.890 -1.261 -1.863 1.00 87.31 71 LEU A C 1
ATOM 577 O O . LEU A 1 71 ? 0.919 -1.878 -1.419 1.00 87.31 71 LEU A O 1
ATOM 581 N N . PHE A 1 72 ? 3.072 -1.256 -1.241 1.00 88.44 72 PHE A N 1
ATOM 582 C CA . PHE A 1 72 ? 3.317 -1.972 0.013 1.00 88.44 72 PHE A CA 1
ATOM 583 C C . PHE A 1 72 ? 2.341 -1.552 1.126 1.00 88.44 72 PHE A C 1
ATOM 585 O O . PHE A 1 72 ? 1.795 -2.392 1.852 1.00 88.44 72 PHE A O 1
ATOM 592 N N . LYS A 1 73 ? 2.091 -0.246 1.282 1.00 90.06 73 LYS A N 1
ATOM 593 C CA . LYS A 1 73 ? 1.177 0.281 2.306 1.00 90.06 73 LYS A CA 1
ATOM 594 C C . LYS A 1 73 ? -0.273 -0.117 2.044 1.00 90.06 73 LYS A C 1
ATOM 596 O O . LYS A 1 73 ? -0.963 -0.466 3.005 1.00 90.06 73 LYS A O 1
ATOM 601 N N . ILE A 1 74 ? -0.710 -0.099 0.785 1.00 88.44 74 ILE A N 1
ATOM 602 C CA . ILE A 1 74 ? -2.049 -0.545 0.376 1.00 88.44 74 ILE A CA 1
ATOM 603 C C . ILE A 1 74 ? -2.220 -2.028 0.694 1.00 88.44 74 ILE A C 1
ATOM 605 O O . ILE A 1 74 ? -3.136 -2.395 1.427 1.00 88.44 74 ILE A O 1
ATOM 609 N N . GLU A 1 75 ? -1.301 -2.873 0.232 1.00 85.38 75 GLU A N 1
ATOM 610 C CA . GLU A 1 75 ? -1.378 -4.321 0.428 1.00 85.38 75 GLU A CA 1
ATOM 611 C C . GLU A 1 75 ? -1.345 -4.692 1.921 1.00 85.38 75 GLU A C 1
ATOM 613 O O . GLU A 1 75 ? -2.122 -5.521 2.406 1.00 85.38 75 GLU A O 1
ATOM 618 N N . LYS A 1 76 ? -0.489 -4.020 2.702 1.00 86.38 76 LYS A N 1
ATOM 619 C CA . LYS A 1 76 ? -0.482 -4.144 4.163 1.00 86.38 76 LYS A CA 1
ATOM 620 C C . LYS A 1 76 ? -1.827 -3.741 4.776 1.00 86.38 76 LYS A C 1
ATOM 622 O O . LYS A 1 76 ? -2.298 -4.446 5.668 1.00 86.38 76 LYS A O 1
ATOM 627 N N . GLY A 1 77 ? -2.430 -2.646 4.315 1.00 87.12 77 GLY A N 1
ATOM 628 C CA . GLY A 1 77 ? -3.754 -2.198 4.749 1.00 87.12 77 GLY A CA 1
ATOM 629 C C . GLY A 1 77 ? -4.848 -3.222 4.440 1.00 87.12 77 GLY A C 1
ATOM 630 O O . GLY A 1 77 ? -5.637 -3.545 5.326 1.00 87.12 77 GLY A O 1
ATOM 631 N N . CYS A 1 78 ? -4.840 -3.806 3.239 1.00 87.44 78 CYS A N 1
ATOM 632 C CA . CYS A 1 78 ? -5.751 -4.884 2.849 1.00 87.44 78 CYS A CA 1
ATOM 633 C C . CYS A 1 78 ? -5.606 -6.102 3.769 1.00 87.44 78 CYS A C 1
ATOM 635 O O . CYS A 1 78 ? -6.584 -6.522 4.378 1.00 87.44 78 CYS A O 1
ATOM 637 N N . ARG A 1 79 ? -4.378 -6.593 3.998 1.00 86.75 79 ARG A N 1
ATOM 638 C CA . ARG A 1 79 ? -4.134 -7.711 4.933 1.00 86.75 79 ARG A CA 1
ATOM 639 C C . ARG A 1 79 ? -4.591 -7.408 6.361 1.00 86.75 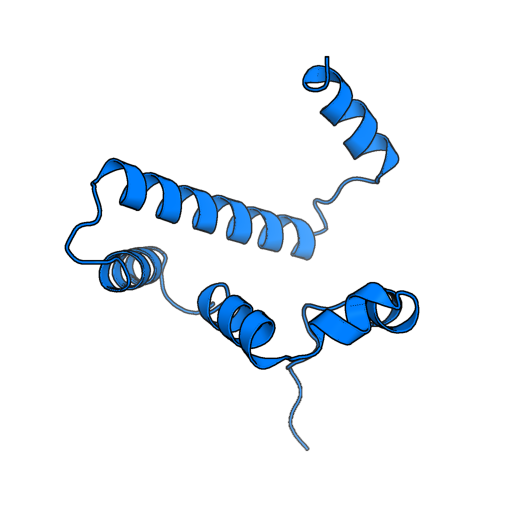79 ARG A C 1
ATOM 641 O O . ARG A 1 79 ? -5.074 -8.291 7.071 1.00 86.75 79 ARG A O 1
ATOM 648 N N . GLN A 1 80 ? -4.414 -6.171 6.826 1.00 89.31 80 GLN A N 1
ATOM 649 C CA . GLN A 1 80 ? -4.910 -5.748 8.137 1.00 89.31 80 GLN A CA 1
ATOM 650 C C . GLN A 1 80 ? -6.438 -5.763 8.180 1.00 89.31 80 GLN A C 1
ATOM 652 O O . GLN A 1 80 ? -7.001 -6.269 9.147 1.00 89.31 80 GLN A O 1
ATOM 657 N N . ALA A 1 81 ? -7.101 -5.281 7.130 1.00 88.75 81 ALA A N 1
ATOM 658 C CA . ALA A 1 81 ? -8.553 -5.314 7.031 1.00 88.75 81 ALA A CA 1
ATOM 659 C C . ALA A 1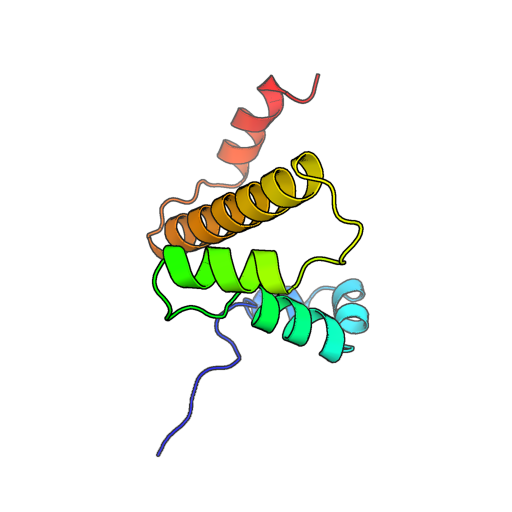 81 ? -9.101 -6.749 7.011 1.00 88.75 81 ALA A C 1
ATOM 661 O O . ALA A 1 81 ? -10.002 -7.064 7.789 1.00 88.75 81 ALA A O 1
ATOM 662 N N . ASP A 1 82 ? -8.501 -7.627 6.205 1.00 88.00 82 ASP A N 1
ATOM 663 C CA . ASP A 1 82 ? -8.894 -9.036 6.087 1.00 88.00 82 ASP A CA 1
ATOM 664 C C . ASP A 1 82 ? -8.683 -9.812 7.394 1.00 88.00 82 ASP A C 1
ATOM 666 O O . ASP A 1 82 ? -9.481 -10.677 7.748 1.00 88.00 82 ASP A O 1
ATOM 670 N N . SER A 1 83 ? -7.640 -9.467 8.159 1.00 92.31 83 SER A N 1
ATOM 671 C CA . SER A 1 83 ? -7.377 -10.043 9.488 1.00 92.31 83 SER A CA 1
ATOM 672 C C . SER A 1 83 ? -8.172 -9.385 10.624 1.00 92.31 83 SER A C 1
ATOM 674 O O . SER A 1 83 ? -7.904 -9.658 11.794 1.00 92.31 83 SER A O 1
ATOM 676 N N . GLY A 1 84 ? -9.128 -8.503 10.312 1.00 93.06 84 GLY A N 1
ATOM 677 C CA . GLY A 1 84 ? -9.967 -7.827 11.305 1.00 93.06 84 GLY A CA 1
ATOM 678 C C . GLY A 1 84 ? -9.242 -6.759 12.130 1.00 93.06 84 GLY A C 1
ATOM 679 O O . GLY A 1 84 ? -9.808 -6.229 13.084 1.00 93.06 84 GLY A O 1
ATOM 680 N N . LYS A 1 85 ? -8.009 -6.385 11.765 1.00 94.00 85 LYS A N 1
ATOM 681 C CA . LYS A 1 85 ? -7.205 -5.332 12.415 1.00 94.00 85 LYS A CA 1
ATOM 682 C C . LYS A 1 85 ? -7.638 -3.929 11.970 1.00 94.00 85 LYS A C 1
ATOM 684 O O . LYS A 1 85 ? -6.807 -3.072 11.671 1.00 94.00 85 LYS A O 1
ATOM 689 N N . THR A 1 86 ? -8.944 -3.699 11.914 1.00 93.56 86 THR A N 1
ATOM 690 C CA . THR A 1 86 ? -9.560 -2.401 11.619 1.00 93.56 86 THR A CA 1
ATOM 691 C C . THR A 1 86 ? -9.985 -1.706 12.905 1.00 93.56 86 THR A C 1
ATOM 693 O O . THR A 1 86 ? -10.235 -2.357 13.916 1.00 93.56 86 THR A O 1
ATOM 696 N N . VAL A 1 87 ? -10.119 -0.384 12.861 1.00 92.94 87 VAL A N 1
ATOM 697 C CA . VAL A 1 87 ? -10.683 0.403 13.965 1.00 92.94 87 VAL A CA 1
ATOM 698 C C . VAL A 1 87 ? -12.060 0.936 13.598 1.00 92.94 87 VAL A C 1
ATOM 700 O O . VAL A 1 87 ? -12.395 1.041 12.418 1.00 92.94 87 VAL A O 1
ATOM 703 N N . SER A 1 88 ? -12.857 1.286 14.607 1.00 95.06 88 SER A N 1
ATOM 704 C CA . SER A 1 88 ? -14.119 1.987 14.383 1.00 95.06 88 SER A CA 1
ATOM 705 C C . SER A 1 88 ? -13.871 3.381 13.802 1.00 95.06 88 SER A C 1
ATOM 707 O O . SER A 1 88 ? -12.801 3.970 13.972 1.00 95.06 88 SER A O 1
ATOM 709 N N . HIS A 1 89 ? -14.887 3.930 13.141 1.00 92.00 89 HIS A N 1
ATOM 710 C CA . HIS A 1 89 ? -14.813 5.268 12.562 1.00 92.00 89 HIS A CA 1
ATOM 711 C C . HIS A 1 89 ? -14.489 6.347 13.61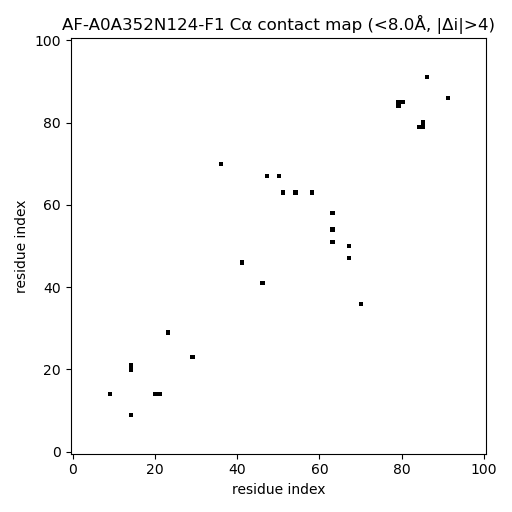3 1.00 92.00 89 HIS A C 1
ATOM 713 O O . HIS A 1 89 ? -13.575 7.138 13.407 1.00 92.00 89 HIS A O 1
ATOM 719 N N . ALA A 1 90 ? -15.139 6.303 14.783 1.00 95.06 90 ALA A N 1
ATOM 720 C CA . ALA A 1 90 ? -14.882 7.241 15.881 1.00 95.06 90 ALA A CA 1
ATOM 721 C C . ALA A 1 90 ? -13.430 7.181 16.398 1.00 95.06 90 ALA A C 1
ATOM 723 O O . ALA A 1 90 ? -12.820 8.204 16.712 1.00 95.06 90 ALA A O 1
ATOM 724 N N . GLU A 1 91 ? -12.843 5.982 16.461 1.00 94.12 91 GLU A N 1
ATOM 725 C CA . GLU A 1 91 ? -11.440 5.811 16.849 1.00 94.12 91 GLU A CA 1
ATOM 726 C C . GLU A 1 91 ? -10.487 6.322 15.755 1.00 94.12 91 GLU A C 1
ATOM 728 O O . GLU A 1 91 ? -9.465 6.939 16.061 1.00 94.12 91 GLU A O 1
ATOM 733 N N . ALA A 1 92 ? -10.826 6.128 14.476 1.00 93.50 92 ALA A N 1
ATOM 734 C CA . ALA A 1 92 ? -10.071 6.708 13.368 1.00 93.50 92 ALA A CA 1
ATOM 735 C C . ALA A 1 92 ? -10.078 8.248 13.412 1.00 93.50 92 ALA A C 1
ATOM 737 O O . ALA A 1 92 ? -9.011 8.855 13.303 1.00 93.50 92 ALA A O 1
ATOM 738 N N . GLU A 1 93 ? -11.233 8.882 13.651 1.00 94.00 93 GLU A N 1
ATOM 739 C CA . GLU A 1 93 ? -11.332 10.339 13.820 1.00 94.00 93 GLU A CA 1
ATOM 740 C C . GLU A 1 93 ? -10.459 10.835 14.976 1.00 94.00 93 GLU A C 1
ATOM 742 O O . GLU A 1 93 ? -9.684 11.781 14.819 1.00 94.00 93 GLU A O 1
ATOM 747 N N . LYS A 1 94 ? -10.521 10.162 16.132 1.00 94.69 94 LYS A N 1
ATOM 748 C CA . LYS A 1 94 ? -9.704 10.503 17.304 1.00 94.69 94 LYS A CA 1
ATOM 749 C C . LYS A 1 94 ? -8.205 10.485 16.988 1.00 94.69 94 LYS A C 1
ATOM 751 O O . LYS A 1 94 ? -7.485 11.379 17.429 1.00 94.69 94 LYS A O 1
ATOM 756 N N . ARG A 1 95 ? -7.731 9.503 16.215 1.00 93.94 95 ARG A N 1
ATOM 757 C CA . ARG A 1 95 ? -6.320 9.410 15.790 1.00 93.94 95 ARG A CA 1
ATOM 758 C C . ARG A 1 95 ? -5.937 10.507 14.804 1.00 93.94 95 ARG A C 1
ATOM 760 O O . ARG A 1 95 ? -4.827 11.035 14.882 1.00 93.94 95 ARG A O 1
ATOM 767 N N . MET A 1 96 ? -6.845 10.850 13.894 1.00 93.81 96 MET A N 1
ATOM 768 C CA . MET A 1 96 ? -6.588 11.827 12.839 1.00 93.81 96 MET A CA 1
ATOM 769 C C . MET A 1 96 ? -6.484 13.264 13.374 1.00 93.81 96 MET A C 1
ATOM 771 O O . MET A 1 96 ? -5.691 14.051 12.859 1.00 93.81 96 MET A O 1
ATOM 775 N N . LYS A 1 97 ? -7.177 13.582 14.479 1.00 94.06 97 LYS A N 1
ATOM 776 C CA . LYS A 1 97 ? -7.090 14.887 15.169 1.00 94.06 97 LYS A CA 1
ATOM 777 C C . LYS A 1 97 ? -5.664 15.323 15.528 1.00 94.06 97 LYS A C 1
ATOM 779 O O . LYS A 1 97 ? -5.417 16.512 15.668 1.00 94.06 97 LYS A O 1
ATOM 784 N N . LYS A 1 98 ? -4.711 14.392 15.666 1.00 91.00 98 LYS A N 1
ATOM 785 C CA . LYS A 1 98 ? -3.298 14.724 15.927 1.00 91.00 98 LYS A CA 1
ATOM 786 C C . LYS A 1 98 ? -2.627 15.459 14.754 1.00 91.00 98 LYS A C 1
ATOM 788 O O . LYS A 1 98 ? -1.654 16.177 14.973 1.00 91.00 98 LYS A O 1
ATOM 793 N N . TRP A 1 99 ? -3.122 15.254 13.537 1.00 91.12 99 TRP A N 1
ATOM 794 C CA . TRP A 1 99 ? -2.498 15.718 12.295 1.00 91.12 99 TRP A CA 1
ATOM 795 C C . TRP A 1 99 ? -3.308 16.813 11.591 1.00 91.12 99 TRP A C 1
ATOM 797 O O . TRP A 1 99 ? -2.722 17.627 10.888 1.00 91.12 99 TRP A O 1
ATOM 807 N N . LEU A 1 100 ? -4.627 16.863 11.808 1.00 84.31 100 LEU A N 1
ATOM 808 C CA . LEU A 1 100 ? -5.541 17.863 11.237 1.00 84.31 100 LEU A CA 1
ATOM 809 C C . LEU A 1 100 ? -5.617 19.140 12.092 1.00 84.31 100 LEU A C 1
ATOM 811 O O . LEU A 1 100 ? -6.690 19.478 12.588 1.00 84.31 100 LEU A O 1
ATOM 815 N N . LYS A 1 101 ? -4.477 19.802 12.317 1.00 64.25 101 LYS A N 1
ATOM 816 C CA . LYS A 1 101 ? -4.483 21.145 12.919 1.00 64.25 101 LYS A CA 1
ATOM 817 C C . LYS A 1 101 ? -5.201 22.149 12.026 1.00 64.25 101 LYS A C 1
ATOM 819 O O . LYS A 1 101 ? -4.992 22.070 10.796 1.00 64.25 101 LYS A O 1
#

pLDDT: mean 71.76, std 22.47, range [30.02, 96.12]

Radius of gyration: 17.25 Å; Cα contacts (8 Å, |Δi|>4): 15; chains: 1; bounding box: 42×47×36 Å

Foldseek 3Di:
DDDDDDCPPDDPVVQPPDPV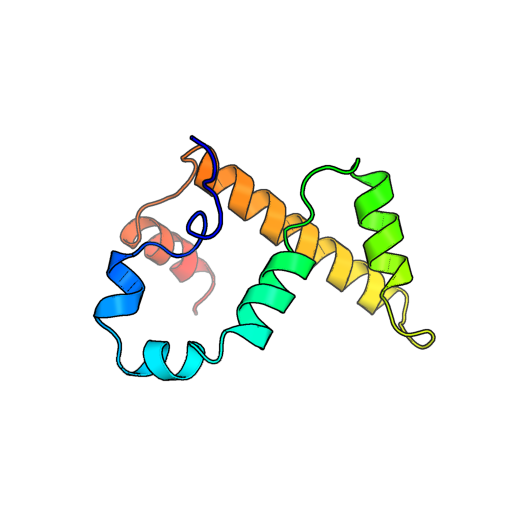NVVVPVCPVVVVVCVLLPPPDDPPVVNLVVLVVPDDPPDDPVNSVVSNVVSVVVVVVVVCVVVVVDDDPVVVVVVCVVPPD

Nearest PDB structures (foldseek):
  6zqa-assembly1_UG  TM=3.544E-01  e=9.516E+00  Saccharomyces cerevisiae S288C

Secondary structure (DSSP, 8-state):
-----S-TTS-HHHHSS-HHHHHTT-HHHHHHHHHHH---SS-HHHHHHHHHHTS-TT--HHHHHHHHHHHHHHHHHHHHHHTT----HHHHHHHHTTT--

Solvent-accessible surface area (backbone atoms only — not comparable to full-atom values): 6453 Å² total; per-residue (Å²): 133,91,82,90,85,85,68,86,82,60,67,71,80,64,58,79,75,37,80,75,50,60,71,63,58,65,49,63,62,57,50,50,51,45,54,70,74,58,71,83,86,62,57,72,69,53,50,52,52,52,53,60,72,69,50,64,94,84,62,48,72,67,58,53,51,49,52,53,50,52,52,52,52,50,54,51,49,50,54,31,50,77,70,62,67,63,75,57,70,72,59,50,52,62,62,46,57,80,74,67,120